Protein AF-A0A3L6S8Z7-F1 (afdb_monomer)

Structure (mmCIF, N/CA/C/O backbone):
data_AF-A0A3L6S8Z7-F1
#
_entry.id   AF-A0A3L6S8Z7-F1
#
loop_
_atom_site.group_PDB
_atom_site.id
_atom_site.type_symbol
_atom_site.label_atom_id
_atom_site.label_alt_id
_atom_site.label_comp_id
_atom_site.label_asym_id
_atom_site.label_entity_id
_atom_site.label_seq_id
_atom_site.pdbx_PDB_ins_code
_atom_site.Cartn_x
_atom_site.Cartn_y
_atom_site.Cartn_z
_atom_site.occupancy
_atom_site.B_iso_or_equiv
_atom_site.auth_seq_id
_atom_site.auth_comp_id
_atom_site.auth_asym_id
_atom_site.auth_atom_id
_atom_site.pdbx_PDB_model_num
ATOM 1 N N . MET A 1 1 ? -10.040 33.405 29.001 1.00 36.28 1 MET A N 1
ATOM 2 C CA . MET A 1 1 ? -10.034 33.879 27.600 1.00 36.28 1 MET A CA 1
ATOM 3 C C . MET A 1 1 ? -9.341 32.794 26.790 1.00 36.28 1 MET A C 1
ATOM 5 O O . MET A 1 1 ? -8.154 32.580 26.987 1.00 36.28 1 MET A O 1
ATOM 9 N N . GLY A 1 2 ? -10.116 31.968 26.085 1.00 34.75 2 GLY A N 1
ATOM 10 C CA . GLY A 1 2 ? -9.643 30.701 25.522 1.00 34.75 2 GLY A CA 1
ATOM 11 C C . GLY A 1 2 ? -8.721 30.908 24.325 1.00 34.75 2 GLY A C 1
ATOM 12 O O . GLY A 1 2 ? -9.063 31.643 23.403 1.00 34.75 2 GLY A O 1
ATOM 13 N N . MET A 1 3 ? -7.567 30.244 24.341 1.00 38.28 3 MET A N 1
ATOM 14 C CA . MET A 1 3 ? -6.749 30.065 23.148 1.00 38.28 3 MET A CA 1
ATOM 15 C C . MET A 1 3 ? -7.525 29.147 22.203 1.00 38.28 3 MET A C 1
ATOM 17 O O . MET A 1 3 ? -7.718 27.967 22.488 1.00 38.28 3 MET A O 1
ATOM 21 N N . GLY A 1 4 ? -8.038 29.717 21.114 1.00 31.94 4 GLY A N 1
ATOM 22 C CA . GLY A 1 4 ? -8.632 28.948 20.033 1.00 31.94 4 GLY A CA 1
ATOM 23 C C . GLY A 1 4 ? -7.571 28.027 19.447 1.00 31.94 4 GLY A C 1
ATOM 24 O O . GLY A 1 4 ? -6.581 28.492 18.886 1.00 31.94 4 GLY A O 1
ATOM 25 N N . ASN A 1 5 ? -7.772 26.720 19.593 1.00 34.44 5 ASN A N 1
ATOM 26 C CA . ASN A 1 5 ? -6.996 25.722 18.879 1.00 34.44 5 ASN A CA 1
ATOM 27 C C . ASN A 1 5 ? -7.340 25.860 17.397 1.00 34.44 5 ASN A C 1
ATOM 29 O O . ASN A 1 5 ? -8.355 25.340 16.935 1.00 34.44 5 ASN A O 1
ATOM 33 N N . ALA A 1 6 ? -6.512 26.587 16.652 1.00 36.00 6 ALA A N 1
ATOM 34 C CA . ALA A 1 6 ? -6.506 26.495 15.207 1.00 36.00 6 ALA A CA 1
ATOM 35 C C . ALA A 1 6 ? -6.072 25.065 14.857 1.00 36.00 6 ALA A C 1
ATOM 37 O O . ALA A 1 6 ? -4.882 24.769 14.755 1.00 36.00 6 ALA A O 1
ATOM 38 N N . GLN A 1 7 ? -7.037 24.153 14.715 1.00 41.84 7 GLN A N 1
ATOM 39 C CA . GLN A 1 7 ? -6.826 22.949 13.926 1.00 41.84 7 GLN A CA 1
ATOM 40 C C . GLN A 1 7 ? -6.532 23.450 12.517 1.00 41.84 7 GLN A C 1
ATOM 42 O O . GLN A 1 7 ? -7.440 23.816 11.773 1.00 41.84 7 GLN A O 1
ATOM 47 N N . ALA A 1 8 ? -5.247 23.572 12.188 1.00 41.59 8 ALA A N 1
ATOM 48 C CA . ALA A 1 8 ? -4.821 23.785 10.823 1.00 41.59 8 ALA A CA 1
ATOM 49 C C . ALA A 1 8 ? -5.501 22.696 9.991 1.00 41.59 8 ALA A C 1
ATOM 51 O O . ALA A 1 8 ? -5.230 21.509 10.181 1.00 41.59 8 ALA A O 1
ATOM 52 N N . LEU A 1 9 ? -6.435 23.096 9.129 1.00 43.75 9 LEU A N 1
ATOM 53 C CA . LEU A 1 9 ? -7.078 22.213 8.173 1.00 43.75 9 LEU A CA 1
ATOM 54 C C . LEU A 1 9 ? -5.988 21.776 7.187 1.00 43.75 9 LEU A C 1
ATOM 56 O O . LEU A 1 9 ? -5.791 22.397 6.146 1.00 43.75 9 LEU A O 1
ATOM 60 N N . MET A 1 10 ? -5.198 20.764 7.552 1.00 53.50 10 MET A N 1
ATOM 61 C CA . MET A 1 10 ? -4.254 20.142 6.635 1.00 53.50 10 MET A CA 1
ATOM 62 C C . MET A 1 10 ? -5.084 19.519 5.511 1.00 53.50 10 MET A C 1
ATOM 64 O O . MET A 1 10 ? -5.744 18.500 5.711 1.00 53.50 10 MET A O 1
ATOM 68 N N . LEU A 1 11 ? -5.098 20.168 4.344 1.00 62.41 11 LEU A N 1
ATOM 69 C CA . LEU A 1 11 ? -5.790 19.727 3.130 1.00 62.41 11 LEU A CA 1
ATOM 70 C C . LEU A 1 11 ? -5.138 18.450 2.585 1.00 62.41 11 LEU A C 1
ATOM 72 O O . LEU A 1 11 ? -4.343 18.497 1.648 1.00 62.41 11 LEU A O 1
ATOM 76 N N . SER A 1 12 ? -5.315 17.316 3.256 1.00 74.12 12 SER A N 1
ATOM 77 C CA . SER A 1 12 ? -4.766 16.040 2.795 1.00 74.12 12 SER A CA 1
ATOM 78 C C . SER A 1 12 ? -5.593 15.533 1.618 1.00 74.12 12 SER A C 1
ATOM 80 O O . SER A 1 12 ? -6.824 15.573 1.647 1.00 74.12 12 SER A O 1
ATOM 82 N N . THR A 1 13 ? -4.924 15.065 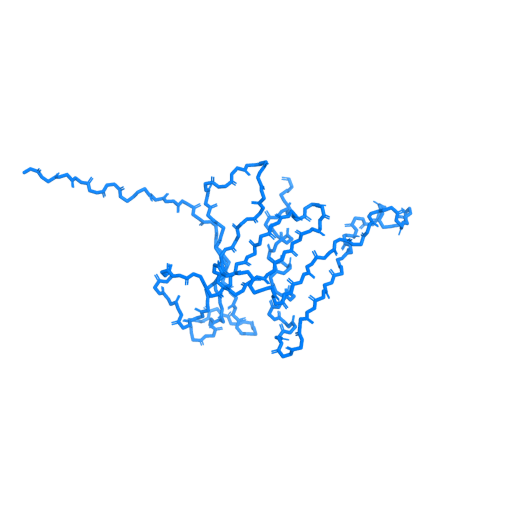0.565 1.00 85.88 13 THR A N 1
ATOM 83 C CA . THR A 1 13 ? -5.611 14.361 -0.523 1.00 85.88 13 THR A CA 1
ATOM 84 C C . THR A 1 13 ? -5.820 12.918 -0.093 1.00 85.88 13 THR A C 1
ATOM 86 O O . THR A 1 13 ? -4.922 12.307 0.497 1.00 85.88 13 THR A O 1
ATOM 89 N N . ARG A 1 14 ? -7.018 12.384 -0.338 1.00 90.12 14 ARG A N 1
ATOM 90 C CA . ARG A 1 14 ? -7.430 11.075 0.169 1.00 90.12 14 ARG A CA 1
ATOM 91 C C . ARG A 1 14 ? -8.081 10.255 -0.931 1.00 90.12 14 ARG A C 1
ATOM 93 O O . ARG A 1 14 ? -8.921 10.768 -1.664 1.00 90.12 14 ARG A O 1
ATOM 100 N N . TRP A 1 15 ? -7.747 8.973 -0.962 1.00 94.00 15 TRP A N 1
ATOM 101 C CA . TRP A 1 15 ? -8.373 7.970 -1.815 1.00 94.00 15 TRP A CA 1
ATOM 102 C C . TRP A 1 15 ? -8.989 6.905 -0.919 1.00 94.00 15 TRP A C 1
ATOM 104 O O . TRP A 1 15 ? -8.358 6.444 0.031 1.00 94.00 15 TRP A O 1
ATOM 114 N N . LYS A 1 16 ? -10.233 6.528 -1.199 1.00 95.19 16 LYS A N 1
ATOM 115 C CA . LYS A 1 16 ? -10.930 5.449 -0.495 1.00 95.19 16 LYS A CA 1
ATOM 116 C C . LYS A 1 16 ? -11.079 4.276 -1.444 1.00 95.19 16 LYS A C 1
ATOM 118 O O . LYS A 1 16 ? -11.543 4.466 -2.566 1.00 95.19 16 LYS A O 1
ATOM 123 N N . VAL A 1 17 ? -10.697 3.091 -0.988 1.00 96.44 17 VAL A N 1
ATOM 124 C CA . VAL A 1 17 ? -10.784 1.860 -1.774 1.00 96.44 17 VAL A CA 1
ATOM 125 C C . VAL A 1 17 ? -11.912 1.010 -1.225 1.00 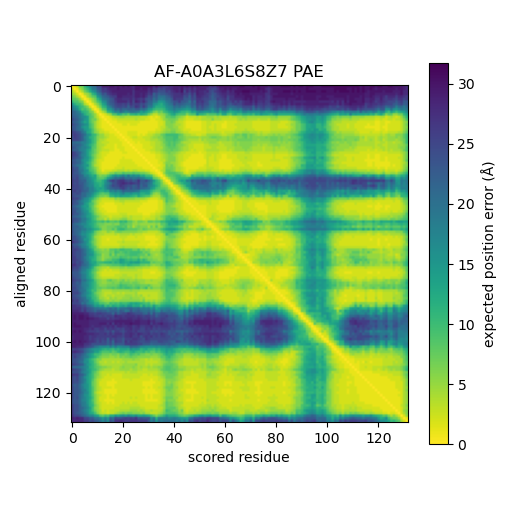96.44 17 VAL A C 1
ATOM 127 O O . VAL A 1 17 ? -11.940 0.701 -0.033 1.00 96.44 17 VAL A O 1
ATOM 130 N N . PHE A 1 18 ? -12.841 0.646 -2.100 1.00 96.94 18 PHE A N 1
ATOM 131 C CA . PHE A 1 18 ? -14.031 -0.121 -1.764 1.00 96.94 18 PHE A CA 1
ATOM 132 C C . PHE A 1 18 ? -14.010 -1.482 -2.458 1.00 96.94 18 PHE A C 1
ATOM 134 O O . PHE A 1 18 ? -13.319 -1.682 -3.457 1.00 96.94 18 PHE A O 1
ATOM 141 N N . ARG A 1 19 ? -14.763 -2.438 -1.916 1.00 95.88 19 ARG A N 1
ATOM 142 C CA . ARG A 1 19 ? -14.946 -3.756 -2.521 1.00 95.88 19 ARG A CA 1
ATOM 143 C C . ARG A 1 19 ? -15.855 -3.665 -3.750 1.00 95.88 19 ARG A C 1
ATOM 145 O O . ARG A 1 19 ? -16.984 -3.186 -3.648 1.00 95.88 19 ARG A O 1
ATOM 152 N N . GLY A 1 20 ? -15.391 -4.224 -4.869 1.00 93.44 20 GLY A N 1
ATOM 153 C CA . GLY A 1 20 ? -16.139 -4.245 -6.129 1.00 93.44 20 GLY A CA 1
ATOM 154 C C . GLY A 1 20 ? -16.496 -2.832 -6.593 1.00 93.44 20 GLY A C 1
ATOM 155 O O . GLY A 1 20 ? -15.728 -1.900 -6.380 1.00 93.44 20 GLY A O 1
ATOM 156 N N . ASP A 1 21 ? -17.693 -2.671 -7.151 1.00 93.12 21 ASP A N 1
ATOM 157 C CA . ASP A 1 21 ? -18.178 -1.385 -7.675 1.00 93.12 21 ASP A CA 1
ATOM 158 C C . ASP A 1 21 ? -18.935 -0.548 -6.620 1.00 93.12 21 ASP A C 1
ATOM 160 O O . ASP A 1 21 ? -19.751 0.316 -6.945 1.00 93.12 21 ASP A O 1
ATOM 164 N N . SER A 1 22 ? -18.711 -0.825 -5.332 1.00 95.81 22 SER A N 1
ATOM 165 C CA . SER A 1 22 ? -19.399 -0.144 -4.233 1.00 95.81 22 SER A CA 1
ATOM 166 C C . SER A 1 22 ? -18.726 1.175 -3.850 1.00 95.81 22 SER A C 1
ATOM 168 O O . SER A 1 22 ? -17.537 1.391 -4.049 1.00 95.81 22 SER A O 1
ATOM 170 N N . THR A 1 23 ? -19.497 2.056 -3.218 1.00 94.56 23 THR A N 1
ATOM 171 C CA . THR A 1 23 ? -19.006 3.243 -2.491 1.00 94.56 23 THR A CA 1
ATOM 172 C C . THR A 1 23 ? -19.568 3.309 -1.065 1.00 94.56 23 THR A C 1
ATOM 174 O O . THR A 1 23 ? -19.440 4.314 -0.361 1.00 94.56 23 THR A O 1
ATOM 177 N N . SER A 1 24 ? -20.209 2.225 -0.613 1.00 96.00 24 SER A N 1
ATOM 178 C CA . SER A 1 24 ? -20.793 2.115 0.722 1.00 96.00 24 SER A CA 1
ATOM 179 C C . SER A 1 24 ? -19.710 2.039 1.794 1.00 96.00 24 SER A C 1
ATOM 181 O O . SER A 1 24 ? -18.709 1.344 1.641 1.00 96.00 24 SER A O 1
ATOM 183 N N . ARG A 1 25 ? -19.950 2.666 2.954 1.00 92.25 25 ARG A N 1
ATOM 184 C CA . ARG A 1 25 ? -19.034 2.591 4.109 1.00 92.25 25 ARG A CA 1
ATOM 185 C C . ARG A 1 25 ? -18.742 1.148 4.538 1.00 92.25 25 ARG A C 1
ATOM 187 O O . ARG A 1 25 ? -17.647 0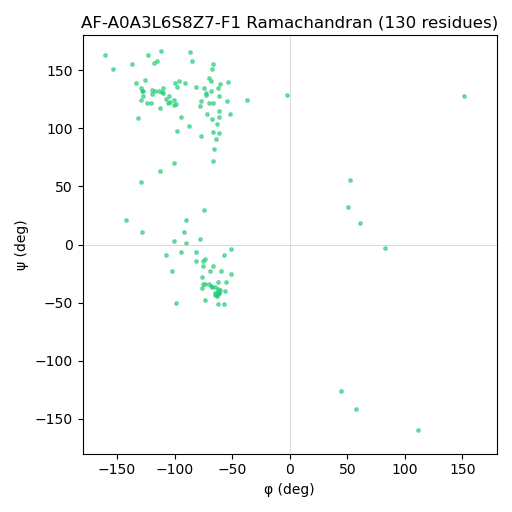.878 5.012 1.00 92.25 25 ARG A O 1
ATOM 194 N N . ARG A 1 26 ? -19.707 0.235 4.379 1.00 94.00 26 ARG A N 1
ATOM 195 C CA . ARG A 1 26 ? -19.560 -1.184 4.759 1.00 94.00 26 ARG A CA 1
ATOM 196 C C . ARG A 1 26 ? -18.582 -1.943 3.864 1.00 94.00 26 ARG A C 1
ATOM 198 O O . ARG A 1 26 ? -18.040 -2.953 4.291 1.00 94.00 26 ARG A O 1
ATOM 205 N N . ASP A 1 27 ? -18.369 -1.436 2.655 1.00 96.56 27 ASP A N 1
ATOM 206 C CA . ASP A 1 27 ? -17.488 -2.030 1.656 1.00 96.56 27 ASP A CA 1
ATOM 207 C C . ASP A 1 27 ? -16.127 -1.330 1.600 1.00 96.56 27 ASP A C 1
ATOM 209 O O . ASP A 1 27 ? -15.301 -1.684 0.763 1.00 96.56 27 ASP A O 1
ATOM 213 N N . LEU A 1 28 ? -15.878 -0.341 2.468 1.00 96.31 28 LEU A N 1
ATOM 214 C CA . LEU A 1 28 ? -14.571 0.296 2.588 1.00 96.31 28 LEU A CA 1
ATOM 215 C C . LEU A 1 28 ? -13.541 -0.755 3.016 1.00 96.31 28 LEU A C 1
ATOM 217 O O . LEU A 1 28 ? -13.738 -1.454 4.008 1.00 96.31 28 LEU A O 1
ATOM 221 N N . LEU A 1 29 ? -12.439 -0.844 2.278 1.00 96.62 29 LEU A N 1
ATOM 222 C CA . LEU A 1 29 ? -11.320 -1.735 2.580 1.00 96.62 29 LEU A CA 1
ATOM 223 C C . LEU A 1 29 ? -10.203 -0.968 3.286 1.00 96.62 29 LEU A C 1
ATOM 225 O O . LEU A 1 29 ? -9.735 -1.379 4.347 1.00 96.62 29 LEU A O 1
ATOM 229 N N . PHE A 1 30 ? -9.803 0.169 2.717 1.00 96.25 30 PHE A N 1
ATOM 230 C CA . PHE A 1 30 ? -8.787 1.045 3.288 1.00 96.25 30 PHE A CA 1
ATOM 231 C C . PHE A 1 30 ? -8.863 2.460 2.704 1.00 96.25 30 PHE A C 1
ATOM 233 O O . PHE A 1 30 ? -9.465 2.704 1.653 1.00 96.25 30 PHE A O 1
ATOM 240 N N . THR A 1 31 ? -8.232 3.398 3.402 1.00 95.50 31 THR A N 1
ATOM 241 C CA . THR A 1 31 ? -8.063 4.793 2.998 1.00 95.50 31 THR A CA 1
ATOM 242 C C . THR A 1 31 ? -6.581 5.092 2.824 1.00 95.50 31 THR A C 1
ATOM 244 O O . THR A 1 31 ? -5.768 4.778 3.690 1.00 95.50 31 THR A O 1
ATOM 247 N N . VAL A 1 32 ? -6.232 5.724 1.710 1.00 94.31 32 VAL A N 1
ATOM 248 C CA . VAL A 1 32 ? -4.887 6.211 1.407 1.00 94.31 32 VAL A CA 1
ATOM 249 C C . VAL A 1 32 ? -4.878 7.722 1.578 1.00 94.31 32 VAL A C 1
ATOM 251 O O . VAL A 1 32 ? -5.723 8.418 1.017 1.00 94.31 32 VAL A O 1
ATOM 254 N N . VAL A 1 33 ? -3.937 8.237 2.361 1.00 91.38 33 VAL A N 1
ATOM 255 C CA . VAL A 1 33 ? -3.845 9.653 2.722 1.00 91.38 33 VAL A CA 1
ATOM 256 C C . VAL A 1 33 ? -2.472 10.185 2.337 1.00 91.38 33 VAL A C 1
ATOM 258 O O . VAL A 1 33 ? -1.446 9.713 2.834 1.00 91.38 33 VAL A O 1
ATOM 261 N N . LYS A 1 34 ? -2.461 11.213 1.483 1.00 86.75 34 LYS A N 1
ATOM 262 C CA . LYS A 1 34 ? -1.287 12.039 1.183 1.00 86.75 34 LYS A CA 1
ATOM 263 C C . LYS A 1 34 ? -1.311 13.276 2.086 1.00 86.75 34 LYS A C 1
ATOM 265 O O . LYS A 1 34 ? -2.159 14.150 1.882 1.00 86.75 34 LYS A O 1
ATOM 270 N N . PRO A 1 35 ? -0.407 13.391 3.071 1.00 77.75 35 PRO A N 1
ATOM 271 C CA . PRO A 1 35 ? -0.291 14.603 3.871 1.00 77.75 35 PRO A CA 1
ATOM 272 C C . PRO A 1 35 ? 0.107 15.785 2.978 1.00 77.75 35 PRO A C 1
ATOM 274 O O . PRO A 1 35 ? 1.021 15.676 2.163 1.00 77.75 35 PRO A O 1
ATOM 277 N N . SER A 1 36 ? -0.551 16.932 3.143 1.00 66.44 36 SER A N 1
ATOM 278 C CA . SER A 1 36 ? -0.378 18.126 2.293 1.00 66.44 36 SER A CA 1
ATOM 279 C C . SER A 1 36 ? 0.996 18.782 2.408 1.00 66.44 36 SER A C 1
ATOM 281 O O . SER A 1 36 ? 1.371 19.585 1.563 1.00 66.44 36 SER A O 1
ATOM 283 N N . VAL A 1 37 ? 1.732 18.482 3.479 1.00 58.44 37 VAL A N 1
ATOM 284 C CA . VAL A 1 37 ? 2.929 19.233 3.891 1.00 58.44 37 VAL A CA 1
ATOM 285 C C . VAL A 1 37 ? 4.222 18.697 3.264 1.00 58.44 37 VAL A C 1
ATOM 287 O O . VAL A 1 37 ? 5.304 19.209 3.541 1.00 58.44 37 VAL A O 1
ATOM 290 N N . ILE A 1 38 ? 4.151 17.661 2.424 1.00 53.50 38 ILE A N 1
ATOM 291 C CA . ILE A 1 38 ? 5.353 17.004 1.902 1.00 53.50 38 ILE A CA 1
ATOM 292 C C . ILE A 1 38 ? 5.676 17.530 0.504 1.00 53.50 38 ILE A C 1
ATOM 294 O O . ILE A 1 38 ? 5.082 17.147 -0.500 1.00 53.50 38 ILE A O 1
ATOM 298 N N . GLN A 1 39 ? 6.611 18.483 0.545 1.00 48.03 39 GLN A N 1
ATOM 299 C CA . GLN A 1 39 ? 7.474 19.059 -0.486 1.00 48.03 39 GLN A CA 1
ATOM 300 C C . GLN A 1 39 ? 7.357 18.456 -1.892 1.00 48.03 39 GLN A C 1
ATOM 302 O O . GLN A 1 39 ? 7.642 17.280 -2.101 1.00 48.03 39 GLN A O 1
ATOM 307 N N . LEU A 1 40 ? 7.158 19.340 -2.880 1.00 50.34 40 LEU A N 1
ATOM 308 C CA . LEU A 1 40 ? 7.297 19.095 -4.327 1.00 50.34 40 LEU A CA 1
ATOM 309 C C . LEU A 1 40 ? 8.633 18.432 -4.759 1.00 50.34 40 LEU A C 1
ATOM 311 O O . LEU A 1 40 ? 8.826 18.174 -5.943 1.00 50.34 40 LEU A O 1
ATOM 315 N N . ARG A 1 41 ? 9.582 18.209 -3.838 1.00 50.94 41 ARG A N 1
ATOM 316 C CA . ARG A 1 41 ? 10.935 17.676 -4.081 1.00 50.94 41 ARG A CA 1
ATOM 317 C C . ARG A 1 41 ? 11.424 16.714 -2.980 1.00 50.94 41 ARG A C 1
ATOM 319 O O . ARG A 1 41 ? 12.628 16.571 -2.800 1.00 50.94 41 ARG A O 1
ATOM 326 N N . GLY A 1 42 ? 10.516 16.119 -2.201 1.00 56.38 42 GLY A N 1
ATOM 327 C CA . GLY A 1 42 ? 10.840 15.172 -1.123 1.00 56.38 42 GLY A CA 1
ATOM 328 C C . GLY A 1 42 ? 10.378 13.739 -1.422 1.00 56.38 42 GLY A C 1
ATOM 329 O O . GLY A 1 42 ? 9.587 13.534 -2.345 1.00 56.38 42 GLY A O 1
ATOM 330 N N . PRO A 1 43 ? 10.843 12.734 -0.655 1.00 63.72 43 PRO A N 1
ATOM 331 C CA . PRO A 1 43 ? 10.384 11.360 -0.814 1.00 63.72 43 PRO A CA 1
ATOM 332 C C . PRO A 1 43 ? 8.873 11.273 -0.575 1.00 63.72 43 PRO A C 1
ATOM 334 O O . PRO A 1 43 ? 8.325 11.873 0.352 1.00 63.72 43 PRO A O 1
ATOM 337 N N . THR A 1 44 ? 8.208 10.501 -1.428 1.00 71.19 44 THR A N 1
ATOM 338 C CA . THR A 1 44 ? 6.793 10.150 -1.318 1.00 71.19 44 THR A CA 1
ATOM 339 C C . THR A 1 44 ? 6.562 9.537 0.054 1.00 71.19 44 THR A C 1
ATOM 341 O O . THR A 1 44 ? 7.235 8.579 0.420 1.00 71.19 44 THR A O 1
ATOM 344 N N . LYS A 1 45 ? 5.638 10.109 0.826 1.00 86.12 45 LYS A N 1
ATOM 345 C CA . LYS A 1 45 ? 5.226 9.581 2.125 1.00 86.12 45 LYS A CA 1
ATOM 346 C C . LYS A 1 45 ? 3.710 9.555 2.169 1.00 86.12 45 LYS A C 1
ATOM 348 O O . LYS A 1 45 ? 3.063 10.601 2.211 1.00 86.12 45 LYS A O 1
ATOM 353 N N . VAL A 1 46 ? 3.164 8.351 2.121 1.00 90.56 46 VAL A N 1
ATOM 354 C CA . VAL A 1 46 ? 1.726 8.110 2.021 1.00 90.56 46 VAL A CA 1
ATOM 355 C C . VAL A 1 46 ? 1.325 7.150 3.122 1.00 90.56 46 VAL A C 1
ATOM 357 O O . VAL A 1 46 ? 1.985 6.135 3.341 1.00 90.56 46 VAL A O 1
ATOM 360 N N . ASN A 1 47 ? 0.256 7.491 3.829 1.00 93.31 47 ASN A N 1
ATOM 361 C CA . ASN A 1 47 ? -0.268 6.686 4.921 1.00 93.31 47 ASN A CA 1
ATOM 362 C C . ASN A 1 47 ? -1.461 5.872 4.426 1.00 93.31 47 ASN A C 1
ATOM 364 O O . ASN A 1 47 ? -2.297 6.392 3.687 1.00 93.31 47 ASN A O 1
ATOM 368 N N . VAL A 1 48 ? -1.550 4.618 4.852 1.00 95.06 48 VAL A N 1
ATOM 369 C CA . VAL A 1 48 ? -2.667 3.723 4.550 1.00 95.06 48 VAL A CA 1
ATOM 370 C C . VAL A 1 48 ? -3.312 3.294 5.860 1.00 95.06 48 VAL A C 1
ATOM 372 O O . VAL A 1 48 ? -2.624 2.841 6.776 1.00 95.06 48 VAL A O 1
ATOM 375 N N . PHE A 1 49 ? -4.630 3.436 5.930 1.00 95.62 49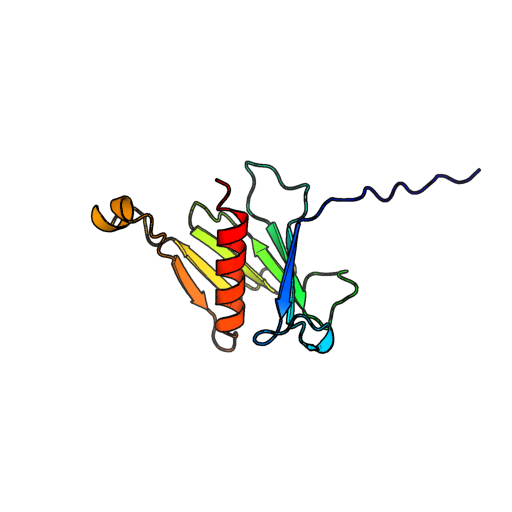 PHE A N 1
ATOM 376 C CA . PHE A 1 49 ? -5.450 3.087 7.084 1.00 95.62 49 PHE A CA 1
ATOM 377 C C . PHE A 1 49 ? -6.472 2.038 6.665 1.00 95.62 49 PHE A C 1
ATOM 379 O O . PHE A 1 49 ? -7.250 2.271 5.739 1.00 95.62 49 PHE A O 1
ATOM 386 N N . LEU A 1 50 ? -6.471 0.880 7.314 1.00 95.44 50 LEU A N 1
ATOM 387 C CA . LEU A 1 50 ? -7.484 -0.149 7.102 1.00 95.44 50 LEU A CA 1
ATOM 388 C C . LEU A 1 50 ? -8.847 0.352 7.586 1.00 95.44 50 LEU A C 1
ATOM 390 O O . LEU A 1 50 ? -8.937 1.205 8.465 1.00 95.44 50 LEU A O 1
ATOM 394 N N . ALA A 1 51 ? -9.935 -0.194 7.045 1.00 93.56 51 ALA A N 1
ATOM 395 C CA . ALA A 1 51 ? -11.287 0.231 7.416 1.00 93.56 51 ALA A CA 1
ATOM 396 C C . ALA A 1 51 ? -11.618 0.059 8.912 1.00 93.56 51 ALA A C 1
ATOM 398 O O . ALA A 1 51 ? -12.493 0.754 9.424 1.00 93.56 51 ALA A O 1
ATOM 399 N N . SER A 1 52 ? -10.916 -0.838 9.613 1.00 91.50 52 SER A N 1
ATOM 400 C CA . SER A 1 52 ? -11.009 -1.019 11.068 1.00 91.50 52 SER A CA 1
ATOM 401 C C . SER A 1 52 ? -10.340 0.095 11.881 1.00 91.50 52 SER A C 1
ATOM 403 O O . SER A 1 52 ? -10.534 0.156 13.090 1.00 91.50 52 SER A O 1
ATOM 405 N N . ASN A 1 53 ? -9.543 0.950 11.240 1.00 88.56 53 ASN A N 1
ATOM 406 C CA . ASN A 1 53 ? -8.791 2.046 11.842 1.00 88.56 53 ASN A CA 1
ATOM 407 C C . ASN A 1 53 ? -9.354 3.394 11.367 1.00 88.56 53 ASN A C 1
ATOM 409 O O . ASN A 1 53 ? -8.703 4.171 10.668 1.00 88.56 53 ASN A O 1
ATOM 413 N N . ASP A 1 54 ? -10.609 3.664 11.718 1.00 75.31 54 ASP A N 1
ATOM 414 C CA . ASP A 1 54 ? -11.320 4.877 11.304 1.00 75.31 54 ASP A CA 1
ATOM 415 C C . ASP A 1 54 ? -10.885 6.136 12.067 1.00 75.31 54 ASP A C 1
ATOM 417 O O . ASP A 1 54 ? -11.102 7.251 11.592 1.00 75.31 54 ASP A O 1
ATOM 421 N N . ALA A 1 55 ? -10.237 5.964 13.221 1.00 81.25 55 ALA A N 1
ATOM 422 C CA . ALA A 1 55 ? -9.668 7.055 14.004 1.00 81.25 55 ALA A CA 1
ATOM 423 C C . ALA A 1 55 ? -8.365 7.626 13.410 1.00 81.25 55 ALA A C 1
ATOM 425 O O . ALA A 1 55 ? -7.932 8.691 13.846 1.00 81.25 55 ALA A O 1
ATOM 426 N N . GLU A 1 56 ? -7.735 6.925 12.456 1.00 82.44 56 GLU A N 1
ATOM 427 C CA . GLU A 1 56 ? -6.520 7.344 11.732 1.00 82.44 56 GLU A CA 1
ATOM 428 C C . GLU A 1 56 ? -5.358 7.811 12.634 1.00 82.44 56 GLU A C 1
ATOM 430 O O . GLU A 1 56 ? -4.566 8.676 12.257 1.00 82.44 56 GLU A O 1
ATOM 435 N N . GLN A 1 57 ? -5.234 7.238 13.837 1.00 77.62 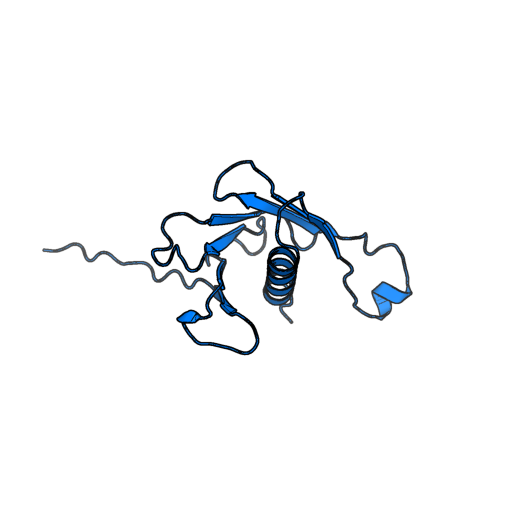57 GLN A N 1
ATOM 436 C CA . GLN A 1 57 ? -4.234 7.668 14.826 1.00 77.62 57 GLN A CA 1
ATOM 437 C C . GLN A 1 57 ? -2.817 7.228 14.435 1.00 77.62 57 GLN A C 1
ATOM 439 O O . GLN A 1 57 ? -1.882 8.026 14.440 1.00 77.62 57 GLN A O 1
ATOM 444 N N . THR A 1 58 ? -2.666 5.958 14.059 1.00 88.00 58 THR A N 1
ATOM 445 C CA . THR A 1 58 ? -1.424 5.367 13.545 1.00 88.00 58 THR A CA 1
ATOM 446 C C . THR A 1 58 ? -1.729 4.661 12.240 1.00 88.00 58 THR A C 1
ATOM 448 O O . THR A 1 58 ? -2.704 3.920 12.175 1.00 88.00 58 THR A O 1
ATOM 451 N N . CYS A 1 59 ? -0.930 4.880 11.196 1.00 92.38 59 CYS A N 1
ATOM 452 C CA . CYS A 1 59 ? -1.161 4.204 9.921 1.00 92.38 59 CYS A CA 1
ATOM 453 C C . CYS A 1 59 ? -0.882 2.702 10.036 1.00 92.38 59 CYS A C 1
ATOM 455 O O . CYS A 1 59 ? 0.095 2.306 10.670 1.00 92.38 59 CYS A O 1
ATOM 457 N N . ASP A 1 60 ? -1.706 1.885 9.384 1.00 94.94 60 ASP A N 1
ATOM 458 C CA . ASP A 1 60 ? -1.516 0.433 9.314 1.00 94.94 60 ASP A CA 1
ATOM 459 C C . ASP A 1 60 ? -0.397 0.074 8.337 1.00 94.94 60 ASP A C 1
ATOM 461 O O . ASP A 1 60 ? 0.378 -0.849 8.578 1.00 94.94 60 ASP A O 1
ATOM 465 N N . PHE A 1 61 ? -0.260 0.853 7.259 1.00 95.19 61 PHE A N 1
ATOM 466 C CA . PHE A 1 61 ? 0.872 0.763 6.343 1.00 95.19 61 PHE A CA 1
ATOM 467 C C . PHE A 1 61 ? 1.372 2.141 5.946 1.00 95.19 61 PHE A C 1
ATOM 469 O O . PHE A 1 61 ? 0.628 3.128 5.925 1.00 95.19 61 PHE A O 1
ATOM 476 N N . ARG A 1 62 ? 2.644 2.191 5.570 1.00 93.94 62 ARG A N 1
ATOM 477 C CA . ARG A 1 62 ? 3.269 3.391 5.037 1.00 93.94 62 ARG A CA 1
ATOM 478 C C . ARG A 1 62 ? 3.984 3.095 3.740 1.00 93.94 62 ARG A C 1
ATOM 480 O O . ARG A 1 62 ? 4.744 2.138 3.643 1.00 93.94 62 ARG A O 1
ATOM 487 N N . ILE A 1 63 ? 3.774 3.976 2.771 1.00 91.81 63 ILE A N 1
ATOM 488 C CA . ILE A 1 63 ? 4.536 3.996 1.532 1.00 91.81 63 ILE A CA 1
ATOM 489 C C . ILE A 1 63 ? 5.592 5.086 1.643 1.00 91.81 63 ILE A C 1
ATOM 491 O O . ILE A 1 63 ? 5.260 6.245 1.911 1.00 91.81 63 ILE A O 1
ATOM 495 N N . THR A 1 64 ? 6.849 4.713 1.439 1.00 89.38 64 THR A N 1
ATOM 496 C CA . THR A 1 64 ? 8.000 5.622 1.390 1.00 89.38 64 THR A CA 1
ATOM 497 C C . THR A 1 64 ? 8.750 5.485 0.071 1.00 89.38 64 THR A C 1
ATOM 499 O O . THR A 1 64 ? 8.597 4.494 -0.645 1.00 89.38 64 THR A O 1
ATOM 502 N N . GLY A 1 65 ? 9.591 6.472 -0.244 1.00 84.25 65 GLY A N 1
ATOM 503 C CA . GLY A 1 65 ? 10.558 6.397 -1.340 1.00 84.25 65 GLY A CA 1
ATOM 504 C C . GLY A 1 65 ? 10.237 7.323 -2.507 1.00 84.25 65 GLY A C 1
ATOM 505 O O . GLY A 1 65 ? 9.537 8.317 -2.341 1.00 84.25 65 GLY A O 1
ATOM 506 N N . SER A 1 66 ? 10.785 7.042 -3.686 1.00 77.25 66 SER A N 1
ATOM 507 C CA . SER A 1 66 ? 10.605 7.887 -4.873 1.00 77.25 66 SER A CA 1
ATOM 508 C C . SER A 1 66 ? 9.793 7.154 -5.929 1.00 77.25 66 SER A C 1
ATOM 510 O O . SER A 1 66 ? 10.228 6.123 -6.442 1.00 77.25 66 SER A O 1
ATOM 512 N N . TYR A 1 67 ? 8.622 7.698 -6.269 1.00 74.00 67 TYR A N 1
ATOM 513 C CA . TYR A 1 67 ? 7.791 7.154 -7.342 1.00 74.00 67 TYR A CA 1
ATOM 514 C C . TYR A 1 67 ? 8.495 7.237 -8.703 1.00 74.00 67 TYR A C 1
ATOM 516 O O . TYR A 1 67 ? 8.502 6.274 -9.466 1.00 74.00 67 TYR A O 1
ATOM 524 N N . HIS A 1 68 ? 9.135 8.375 -8.991 1.00 70.62 68 HIS A N 1
ATOM 525 C CA . HIS A 1 68 ? 9.773 8.632 -10.285 1.00 70.62 68 HIS A CA 1
ATOM 526 C C . HIS A 1 68 ? 11.029 7.792 -10.514 1.00 70.62 68 HIS A C 1
ATOM 528 O O . HIS A 1 68 ? 11.259 7.361 -11.642 1.00 70.62 68 HIS A O 1
ATOM 534 N N . ASP A 1 69 ? 11.787 7.511 -9.453 1.00 71.81 69 ASP A N 1
ATOM 535 C CA . ASP A 1 69 ? 12.938 6.602 -9.521 1.00 71.81 69 ASP A CA 1
ATOM 536 C C . ASP A 1 69 ? 12.498 5.131 -9.434 1.00 71.81 69 ASP A C 1
ATOM 538 O O . ASP A 1 69 ? 13.306 4.217 -9.580 1.00 71.81 69 ASP A O 1
ATOM 542 N N . GLY A 1 70 ? 11.204 4.887 -9.184 1.00 73.81 70 GLY A N 1
ATOM 543 C CA . GLY A 1 70 ? 10.655 3.570 -8.902 1.00 73.81 70 GLY A CA 1
ATOM 544 C C . GLY A 1 70 ? 11.420 2.891 -7.783 1.00 73.81 70 GLY A C 1
ATOM 545 O O . GLY A 1 70 ? 11.974 1.818 -7.971 1.00 73.81 70 GLY A O 1
ATOM 546 N N . ALA A 1 71 ? 11.510 3.557 -6.643 1.00 81.62 71 ALA A N 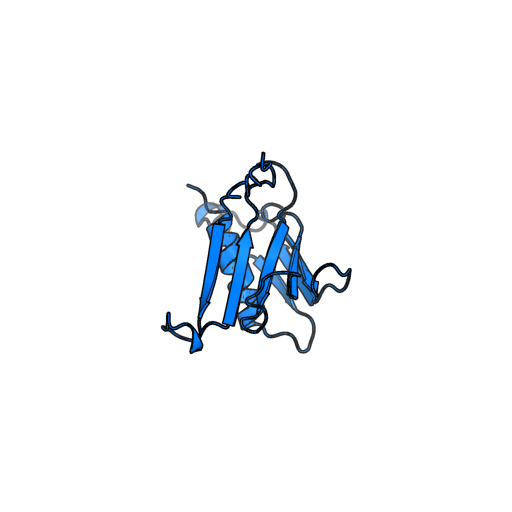1
ATOM 547 C CA . ALA A 1 71 ? 12.149 3.052 -5.441 1.00 81.62 71 ALA A CA 1
ATOM 548 C C . ALA A 1 71 ? 11.174 3.222 -4.274 1.00 81.62 71 ALA A C 1
ATOM 550 O O . ALA A 1 71 ? 11.491 3.879 -3.283 1.00 81.62 71 ALA A O 1
ATOM 551 N N . CYS A 1 72 ? 9.957 2.694 -4.429 1.00 87.50 72 CYS A N 1
ATOM 552 C CA . CYS A 1 72 ? 8.922 2.759 -3.403 1.00 87.50 72 CYS A CA 1
ATOM 553 C C . CYS A 1 72 ? 8.912 1.481 -2.563 1.00 87.50 72 CYS A C 1
ATOM 555 O O . CYS A 1 72 ? 9.049 0.371 -3.080 1.00 87.50 72 CYS A O 1
ATOM 557 N N . ALA A 1 73 ? 8.698 1.632 -1.261 1.00 91.69 73 ALA A N 1
ATOM 558 C CA . ALA A 1 73 ? 8.528 0.527 -0.329 1.00 91.69 73 ALA A CA 1
ATOM 559 C C . ALA A 1 73 ? 7.219 0.692 0.439 1.00 91.69 73 ALA A C 1
ATOM 561 O O . ALA A 1 73 ? 6.855 1.808 0.806 1.00 91.69 73 ALA A O 1
ATOM 562 N N . VAL A 1 74 ? 6.531 -0.422 0.678 1.00 94.00 74 VAL A N 1
ATOM 563 C CA . VAL A 1 74 ? 5.366 -0.501 1.561 1.00 94.00 74 VAL A CA 1
ATOM 564 C C . VAL A 1 74 ? 5.803 -1.205 2.837 1.00 94.00 74 VAL A C 1
ATOM 566 O O . VAL A 1 74 ? 6.263 -2.347 2.781 1.00 94.00 74 VAL A O 1
ATOM 569 N N . SER A 1 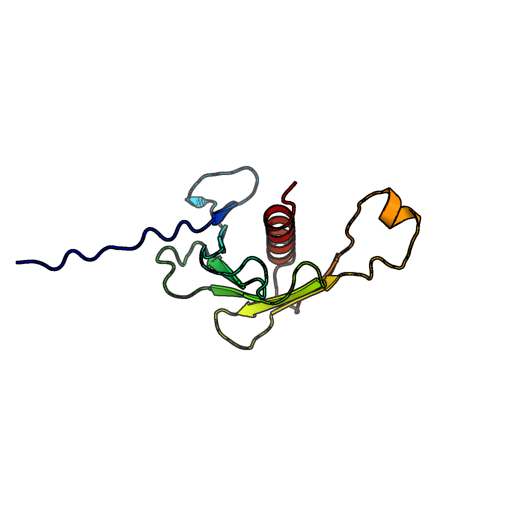75 ? 5.649 -0.535 3.973 1.00 95.25 75 SER A N 1
ATOM 570 C CA . SER A 1 75 ? 6.013 -1.042 5.296 1.00 95.25 75 SER A CA 1
ATOM 571 C C . SER A 1 75 ? 4.804 -1.149 6.217 1.00 95.25 75 SER A C 1
ATOM 573 O O . SER A 1 75 ? 3.815 -0.438 6.032 1.00 95.25 75 SER A O 1
ATOM 575 N N . LEU A 1 76 ? 4.895 -2.018 7.226 1.00 93.69 76 LEU A N 1
ATOM 576 C CA . LEU A 1 76 ? 3.905 -2.117 8.297 1.00 93.69 76 LEU A CA 1
ATOM 577 C C . LEU A 1 76 ? 4.010 -0.892 9.216 1.00 93.69 76 LEU A C 1
ATOM 579 O O . LEU A 1 76 ? 5.007 -0.720 9.922 1.00 93.69 76 LEU A O 1
ATOM 583 N N . GLY A 1 77 ? 2.983 -0.048 9.193 1.00 90.50 77 GLY A N 1
ATOM 584 C CA . GLY A 1 77 ? 2.908 1.226 9.898 1.00 90.50 77 GLY A CA 1
ATOM 585 C C . GLY A 1 77 ? 4.180 2.067 9.797 1.00 90.50 77 GLY A C 1
ATOM 586 O O . GLY A 1 77 ? 4.671 2.354 8.709 1.00 90.50 77 GLY A O 1
ATOM 587 N N . ASP A 1 78 ? 4.700 2.466 10.954 1.00 86.44 78 ASP A N 1
ATOM 588 C CA . ASP A 1 78 ? 5.941 3.233 11.112 1.00 86.44 78 ASP A CA 1
ATOM 589 C C . ASP A 1 78 ? 7.192 2.353 11.318 1.00 86.44 78 ASP A C 1
ATOM 591 O O . ASP A 1 78 ? 8.255 2.860 11.666 1.00 86.44 78 ASP A O 1
ATOM 595 N N . SER A 1 79 ? 7.078 1.035 11.124 1.00 88.75 79 SER A N 1
ATOM 596 C CA . SER A 1 79 ? 8.191 0.101 11.325 1.00 88.75 79 SER A CA 1
ATOM 597 C C . SER A 1 79 ? 9.078 -0.055 10.086 1.00 88.75 79 SER A C 1
ATOM 599 O O . SER A 1 79 ? 8.678 0.242 8.959 1.00 88.75 79 SER A O 1
ATOM 601 N N . ASP A 1 80 ? 10.255 -0.648 10.288 1.00 86.62 80 ASP A N 1
ATOM 602 C CA . ASP A 1 80 ? 11.170 -1.044 9.210 1.00 86.62 80 ASP A CA 1
ATOM 603 C C . ASP A 1 80 ? 10.750 -2.351 8.502 1.00 86.62 80 ASP A C 1
ATOM 605 O O . ASP A 1 80 ? 11.454 -2.854 7.622 1.00 86.62 80 ASP A O 1
ATOM 609 N N . THR A 1 81 ? 9.593 -2.923 8.858 1.00 92.31 81 THR A N 1
ATOM 610 C CA . THR A 1 81 ? 9.099 -4.173 8.266 1.00 92.31 81 THR A CA 1
ATOM 611 C C . THR A 1 81 ? 8.509 -3.907 6.885 1.00 92.31 81 THR A C 1
ATOM 613 O O . THR A 1 81 ? 7.328 -3.585 6.753 1.00 92.31 81 THR A O 1
ATOM 616 N N . VAL A 1 82 ? 9.329 -4.059 5.843 1.00 92.75 82 VAL A N 1
ATOM 617 C CA . VAL A 1 82 ? 8.908 -3.917 4.441 1.00 92.75 82 VAL A CA 1
ATOM 618 C C . VAL A 1 82 ? 8.151 -5.163 3.976 1.00 92.75 82 VAL A C 1
ATOM 620 O O . VAL A 1 82 ? 8.693 -6.268 4.000 1.00 92.75 82 VAL A O 1
ATOM 623 N N . ILE A 1 83 ? 6.919 -4.974 3.500 1.00 92.75 83 ILE A N 1
ATOM 624 C CA . ILE A 1 83 ? 6.031 -6.040 3.004 1.00 92.75 83 ILE A CA 1
ATOM 625 C C . ILE A 1 83 ? 5.970 -6.121 1.476 1.00 92.75 83 ILE A C 1
ATOM 627 O O . ILE A 1 83 ? 5.638 -7.167 0.919 1.00 92.75 83 ILE A O 1
ATOM 631 N N . ALA A 1 84 ? 6.294 -5.024 0.793 1.00 91.12 84 ALA A N 1
ATOM 632 C CA . ALA A 1 84 ? 6.387 -4.979 -0.657 1.00 91.12 84 ALA A CA 1
ATOM 633 C C . ALA A 1 84 ? 7.362 -3.889 -1.105 1.00 91.12 84 ALA A C 1
ATOM 635 O O . ALA A 1 84 ? 7.521 -2.860 -0.443 1.00 91.12 84 ALA A O 1
ATOM 636 N N . LYS A 1 85 ? 7.997 -4.102 -2.257 1.00 88.94 85 LYS A N 1
ATOM 637 C CA . LYS A 1 85 ? 8.848 -3.114 -2.928 1.00 88.94 85 LYS A CA 1
ATOM 638 C C . LYS A 1 85 ? 8.386 -2.956 -4.366 1.00 88.94 85 LYS A C 1
ATOM 640 O O . LYS A 1 85 ? 8.280 -3.943 -5.089 1.00 88.94 85 LYS A O 1
ATOM 645 N N . ALA A 1 86 ? 8.138 -1.721 -4.776 1.00 79.88 86 ALA A N 1
ATOM 646 C CA . ALA A 1 86 ? 7.874 -1.375 -6.162 1.00 79.88 86 ALA A CA 1
ATOM 647 C C . ALA A 1 86 ? 9.152 -0.792 -6.768 1.00 79.88 86 ALA A C 1
ATOM 649 O O . ALA A 1 86 ? 9.674 0.218 -6.287 1.00 79.88 86 ALA A O 1
ATOM 650 N N . SER A 1 87 ? 9.647 -1.455 -7.812 1.00 69.00 87 SER A N 1
ATOM 651 C CA . SER A 1 87 ? 10.796 -1.033 -8.598 1.00 69.00 87 SER A CA 1
ATOM 652 C C . SER A 1 87 ? 10.359 -0.610 -10.001 1.00 69.00 87 SER A C 1
ATOM 654 O O . SER A 1 87 ? 9.610 -1.335 -10.658 1.00 69.00 87 SER A O 1
ATOM 656 N N . SER A 1 88 ? 10.803 0.552 -10.487 1.00 63.31 88 SER A N 1
ATOM 657 C CA . SER A 1 88 ? 10.609 0.869 -11.909 1.00 63.31 88 SER A CA 1
ATOM 658 C C . SER A 1 88 ? 11.484 -0.066 -12.739 1.00 63.31 88 SER A C 1
ATOM 660 O O . SER A 1 88 ? 12.662 -0.259 -12.437 1.00 63.31 88 SER A O 1
ATOM 662 N N . ILE A 1 89 ? 10.912 -0.670 -13.781 1.00 53.94 89 ILE A N 1
ATOM 663 C CA . ILE A 1 89 ? 11.737 -1.311 -14.802 1.00 53.94 89 ILE A CA 1
ATOM 664 C C . ILE A 1 89 ? 12.255 -0.168 -15.669 1.00 53.94 89 ILE A C 1
ATOM 666 O O . ILE A 1 89 ? 11.467 0.607 -16.211 1.00 53.94 89 ILE A O 1
ATOM 670 N N . ASP A 1 90 ? 13.579 -0.035 -15.712 1.00 49.28 90 ASP A N 1
ATOM 671 C CA . ASP A 1 90 ? 14.319 1.036 -16.374 1.00 49.28 90 ASP A CA 1
ATOM 672 C C . ASP A 1 90 ? 13.652 1.479 -17.694 1.00 49.28 90 ASP A C 1
ATOM 674 O O . ASP A 1 90 ? 13.441 0.679 -18.612 1.00 49.28 90 ASP A O 1
ATOM 678 N N . ARG A 1 91 ? 13.356 2.784 -17.808 1.00 48.81 91 ARG A N 1
ATOM 679 C CA . ARG A 1 91 ? 12.803 3.432 -19.017 1.00 48.81 91 ARG A CA 1
ATOM 680 C C . ARG A 1 91 ? 13.693 3.238 -20.254 1.00 48.81 91 ARG A C 1
ATOM 682 O O . ARG A 1 91 ? 13.302 3.614 -21.356 1.00 48.81 91 ARG A O 1
ATOM 689 N N . ARG A 1 92 ? 14.905 2.700 -20.082 1.00 43.66 92 ARG A N 1
ATOM 690 C CA . ARG A 1 92 ? 15.922 2.542 -21.126 1.00 43.66 92 ARG A CA 1
ATOM 691 C C . ARG A 1 92 ? 15.744 1.332 -22.038 1.00 43.66 92 ARG A C 1
ATOM 693 O O . ARG A 1 92 ? 16.351 1.322 -23.104 1.00 43.66 92 ARG A O 1
ATOM 700 N N . PHE A 1 93 ? 14.905 0.353 -21.702 1.00 43.59 93 PHE A N 1
ATOM 701 C CA . PHE A 1 93 ? 14.687 -0.813 -22.567 1.00 43.59 93 PHE A CA 1
ATOM 702 C C . PHE A 1 93 ? 13.392 -0.704 -23.374 1.00 43.59 93 PHE A C 1
ATOM 704 O O . PHE A 1 93 ? 12.423 -1.416 -23.130 1.00 43.59 93 PHE A O 1
ATOM 711 N N . SER A 1 94 ? 13.391 0.216 -24.343 1.00 42.88 94 SER A N 1
ATOM 712 C CA . SER A 1 94 ? 12.788 0.077 -25.680 1.00 42.88 94 SER A CA 1
ATOM 713 C C . SER A 1 94 ? 12.352 1.442 -26.217 1.00 42.88 94 SER A C 1
ATOM 715 O O . SER A 1 94 ? 11.557 2.150 -25.608 1.00 42.88 94 SER A O 1
ATOM 717 N N . VAL A 1 95 ? 12.791 1.780 -27.429 1.00 48.50 95 VAL A N 1
ATOM 718 C CA . VAL A 1 95 ? 12.262 2.913 -28.215 1.00 48.50 95 VAL A CA 1
ATOM 719 C C . VAL A 1 95 ? 10.727 2.869 -28.314 1.00 48.50 95 VAL A C 1
ATOM 721 O O . VAL A 1 95 ? 10.080 3.903 -28.435 1.00 48.50 95 VAL A O 1
ATOM 724 N N . VAL A 1 96 ? 10.134 1.678 -28.188 1.00 47.28 96 VAL A N 1
ATOM 725 C CA . VAL A 1 96 ? 8.689 1.434 -28.245 1.00 47.28 96 VAL A CA 1
ATOM 726 C C . VAL A 1 96 ? 7.966 1.847 -26.953 1.00 47.28 96 VAL A C 1
ATOM 728 O O . VAL A 1 96 ? 6.870 2.393 -27.036 1.00 47.28 96 VAL A O 1
ATOM 731 N N . SER A 1 97 ? 8.551 1.659 -25.762 1.00 50.50 97 SER A N 1
ATOM 732 C CA . SER A 1 97 ? 7.918 2.070 -24.491 1.00 50.50 97 SER A CA 1
ATOM 733 C C . SER A 1 97 ? 7.959 3.589 -24.294 1.00 50.50 97 SER A C 1
ATOM 735 O O . SER A 1 97 ? 6.983 4.166 -23.813 1.00 50.50 97 SER A O 1
ATOM 737 N N . ALA A 1 98 ? 9.027 4.242 -24.766 1.00 48.09 98 ALA A N 1
ATOM 738 C CA . ALA A 1 98 ? 9.135 5.700 -24.825 1.00 48.09 98 ALA A CA 1
ATOM 739 C C . ALA A 1 98 ? 8.116 6.336 -25.793 1.00 48.09 98 ALA A C 1
ATOM 741 O O . ALA A 1 98 ? 7.570 7.394 -25.491 1.00 48.09 98 ALA A O 1
ATOM 742 N N . LEU A 1 99 ? 7.815 5.678 -26.922 1.00 47.12 99 LEU A N 1
ATOM 743 C CA . LEU A 1 99 ? 6.802 6.125 -27.892 1.00 47.12 99 LEU A CA 1
ATOM 744 C C . LEU A 1 99 ? 5.355 5.864 -27.432 1.00 47.12 99 LEU A C 1
ATOM 746 O O . LEU A 1 99 ? 4.450 6.589 -27.832 1.00 47.12 99 L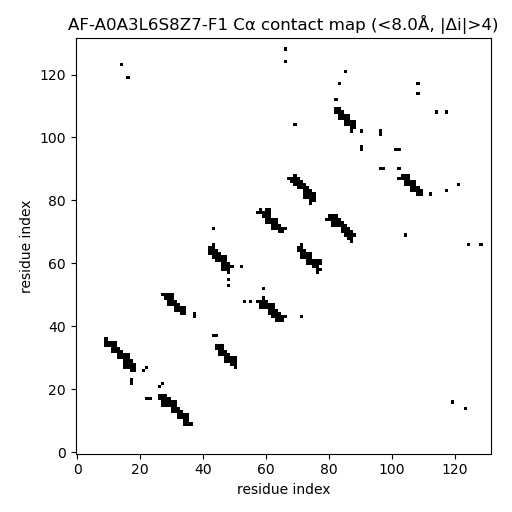EU A O 1
ATOM 750 N N . LEU A 1 100 ? 5.126 4.843 -26.597 1.00 50.88 100 LEU A N 1
ATOM 751 C CA . LEU A 1 100 ? 3.792 4.446 -26.117 1.00 50.88 100 LEU A CA 1
ATOM 752 C C . LEU A 1 100 ? 3.399 5.058 -24.763 1.00 50.88 100 LEU A C 1
ATOM 754 O O . LEU A 1 100 ? 2.276 4.838 -24.315 1.00 50.88 100 LEU A O 1
ATOM 758 N N . GLY A 1 101 ? 4.306 5.766 -24.081 1.00 51.06 101 GLY A N 1
ATOM 759 C CA . GLY A 1 101 ? 4.038 6.366 -22.767 1.00 51.06 101 GLY A CA 1
ATOM 760 C C . GLY A 1 101 ? 3.688 5.356 -21.663 1.00 51.06 101 GLY A C 1
ATOM 761 O O . GLY A 1 101 ? 3.105 5.734 -20.650 1.00 51.06 101 GLY A O 1
ATOM 762 N N . LYS A 1 102 ? 4.003 4.065 -21.846 1.00 54.44 102 LYS A N 1
ATOM 763 C CA . LYS A 1 102 ? 3.669 3.005 -20.883 1.00 54.44 102 LYS A CA 1
ATOM 764 C C . LYS A 1 102 ? 4.771 2.866 -19.837 1.00 54.44 102 LYS A C 1
ATOM 766 O O . LYS A 1 102 ? 5.798 2.236 -20.089 1.00 54.44 102 LYS A O 1
ATOM 771 N N . ASN A 1 103 ? 4.532 3.409 -18.646 1.00 61.16 103 ASN A N 1
ATOM 772 C CA . ASN A 1 103 ? 5.353 3.111 -17.476 1.00 61.16 103 ASN A CA 1
ATOM 773 C C . ASN A 1 103 ? 5.160 1.632 -17.097 1.00 61.16 103 ASN A C 1
ATOM 775 O O . ASN A 1 103 ? 4.037 1.191 -16.859 1.00 61.16 103 ASN A O 1
ATOM 779 N N . THR A 1 104 ? 6.245 0.853 -17.071 1.00 66.56 104 THR A N 1
ATOM 780 C CA . THR A 1 104 ? 6.218 -0.547 -16.621 1.00 66.56 104 THR A CA 1
ATOM 781 C C . THR A 1 104 ? 6.822 -0.625 -15.223 1.00 66.56 104 THR A C 1
ATOM 783 O O . THR A 1 104 ? 7.969 -0.227 -15.013 1.00 66.56 104 THR A O 1
ATOM 786 N N . TYR A 1 105 ? 6.055 -1.141 -14.265 1.00 69.19 105 TYR A N 1
ATOM 787 C CA . TYR A 1 105 ? 6.481 -1.305 -12.876 1.00 69.19 105 TYR A CA 1
ATOM 788 C C . TYR A 1 105 ? 6.665 -2.788 -12.560 1.00 69.19 105 TYR A C 1
ATOM 790 O O . TYR A 1 105 ? 5.812 -3.607 -12.898 1.00 69.19 105 TYR A O 1
ATOM 798 N N . SER A 1 106 ? 7.769 -3.127 -11.896 1.00 77.88 106 SER A N 1
ATOM 799 C CA . SER A 1 106 ? 7.952 -4.423 -11.247 1.00 77.88 106 SER A CA 1
ATOM 800 C C . SER A 1 106 ? 7.626 -4.279 -9.770 1.00 77.88 106 SER A C 1
ATOM 802 O O . SER A 1 106 ? 8.052 -3.322 -9.125 1.00 77.88 106 SER A O 1
ATOM 804 N N . VAL A 1 107 ? 6.880 -5.224 -9.212 1.00 82.81 107 VAL A N 1
ATOM 805 C CA . VAL A 1 107 ? 6.548 -5.211 -7.789 1.00 82.81 107 VAL A CA 1
ATOM 806 C C . VAL A 1 107 ? 6.887 -6.562 -7.191 1.00 82.81 107 VAL A C 1
ATOM 808 O O . VAL A 1 107 ? 6.393 -7.593 -7.640 1.00 82.81 107 VAL A O 1
ATOM 811 N N . THR A 1 108 ? 7.711 -6.541 -6.150 1.00 88.75 108 THR A N 1
ATOM 812 C CA . THR A 1 108 ? 8.003 -7.713 -5.331 1.00 88.75 108 THR A CA 1
ATOM 813 C C . THR A 1 108 ? 7.143 -7.646 -4.082 1.00 88.75 108 THR A C 1
ATOM 815 O O . THR A 1 108 ? 7.236 -6.690 -3.309 1.00 88.75 108 THR A O 1
ATOM 818 N N . VAL A 1 109 ? 6.317 -8.668 -3.885 1.00 90.44 109 VAL A N 1
ATOM 819 C CA . VAL A 1 109 ? 5.385 -8.783 -2.761 1.00 90.44 109 VAL A CA 1
ATOM 820 C C . VAL A 1 109 ? 5.818 -9.953 -1.884 1.00 90.44 109 VAL A C 1
ATOM 822 O O . VAL A 1 109 ? 6.108 -11.035 -2.398 1.00 90.44 109 VAL A O 1
ATOM 825 N N . ASN A 1 110 ? 5.889 -9.745 -0.569 1.00 90.56 110 ASN A N 1
ATOM 826 C CA . ASN A 1 110 ? 6.248 -10.820 0.353 1.00 90.56 110 ASN A CA 1
ATOM 827 C C . ASN A 1 110 ? 5.143 -11.897 0.407 1.00 90.56 110 ASN A C 1
ATOM 829 O O . ASN A 1 110 ? 3.961 -11.577 0.250 1.00 90.56 110 ASN A O 1
ATOM 833 N N . PRO A 1 111 ? 5.489 -13.170 0.682 1.00 90.62 111 PRO A N 1
ATOM 834 C CA . PRO A 1 111 ? 4.499 -14.229 0.861 1.00 90.62 111 PRO A CA 1
ATOM 835 C C . PRO A 1 111 ? 3.445 -13.876 1.918 1.00 90.62 111 PRO A C 1
ATOM 837 O O . PRO A 1 111 ? 3.769 -13.321 2.966 1.00 90.62 111 PRO A O 1
ATOM 840 N N . GLY A 1 112 ? 2.184 -14.226 1.651 1.00 90.88 112 GLY A N 1
ATOM 841 C CA . GLY A 1 112 ? 1.059 -13.976 2.561 1.00 90.88 112 GLY A CA 1
ATOM 842 C C . GLY A 1 112 ? 0.456 -12.570 2.481 1.00 90.88 112 GLY A C 1
ATOM 843 O O . GLY A 1 112 ? -0.542 -12.311 3.147 1.00 90.88 112 GLY A O 1
ATOM 844 N N . ILE A 1 113 ? 1.015 -11.679 1.659 1.00 91.31 113 ILE A N 1
ATOM 845 C CA . ILE A 1 113 ? 0.451 -10.352 1.395 1.00 91.31 113 ILE A CA 1
ATOM 846 C C . ILE A 1 113 ? -0.493 -10.414 0.189 1.00 91.31 113 ILE A C 1
ATOM 848 O O . ILE A 1 113 ? -0.208 -11.069 -0.814 1.00 91.31 113 ILE A O 1
ATOM 852 N N . ASP A 1 114 ? -1.625 -9.720 0.289 1.00 93.44 114 ASP A N 1
ATOM 853 C CA . ASP A 1 114 ? -2.627 -9.647 -0.772 1.00 93.44 114 ASP A CA 1
ATOM 854 C C . ASP A 1 114 ? -2.107 -8.828 -1.970 1.00 93.44 114 ASP A C 1
ATOM 856 O O . ASP A 1 114 ? -1.751 -7.654 -1.850 1.00 93.44 114 ASP A O 1
ATOM 860 N N . TYR A 1 115 ? -2.064 -9.451 -3.149 1.00 91.81 115 TYR A N 1
ATOM 861 C CA . TYR A 1 115 ? -1.583 -8.803 -4.370 1.00 91.81 115 TYR A CA 1
ATOM 862 C C . TYR A 1 115 ? -2.519 -7.697 -4.868 1.00 91.81 115 TYR A C 1
ATOM 864 O O . TYR A 1 115 ? -2.036 -6.688 -5.380 1.00 91.81 115 TYR A O 1
ATOM 872 N N . ALA A 1 116 ? -3.837 -7.852 -4.718 1.00 93.06 116 ALA A N 1
ATOM 873 C CA . ALA A 1 116 ? -4.804 -6.841 -5.136 1.00 93.06 116 ALA A CA 1
ATOM 874 C C . ALA A 1 116 ? -4.684 -5.580 -4.270 1.00 93.06 116 ALA A C 1
ATOM 876 O O . ALA A 1 116 ? -4.753 -4.469 -4.797 1.00 93.06 116 ALA A O 1
ATOM 877 N N . PHE A 1 117 ? -4.409 -5.742 -2.972 1.00 94.75 117 PHE A N 1
ATOM 878 C CA . PHE A 1 117 ? -4.067 -4.632 -2.083 1.00 94.75 117 PHE A CA 1
ATOM 879 C C . PHE A 1 117 ? -2.851 -3.853 -2.601 1.00 94.75 117 PHE A C 1
ATOM 881 O O . PHE A 1 117 ? -2.933 -2.638 -2.776 1.00 94.75 117 PHE A O 1
ATOM 888 N N . ILE A 1 118 ? -1.746 -4.538 -2.917 1.00 93.50 118 ILE A N 1
ATOM 889 C CA . ILE A 1 118 ? -0.532 -3.873 -3.414 1.00 93.50 118 ILE A CA 1
ATOM 890 C C . ILE A 1 118 ? -0.758 -3.205 -4.778 1.00 93.50 118 ILE A C 1
ATOM 892 O O . ILE A 1 118 ? -0.339 -2.065 -4.974 1.00 93.50 118 ILE A O 1
ATOM 896 N N . VAL A 1 119 ? -1.446 -3.869 -5.710 1.00 90.12 119 VAL A N 1
ATOM 897 C CA . VAL A 1 119 ? -1.763 -3.296 -7.031 1.00 90.12 119 VAL A CA 1
ATOM 898 C C . VAL A 1 119 ? -2.619 -2.037 -6.894 1.00 90.12 119 VAL A C 1
ATOM 900 O O . VAL A 1 119 ? -2.337 -1.040 -7.557 1.00 90.12 119 VAL A O 1
ATOM 903 N N . ALA A 1 120 ? -3.610 -2.031 -5.999 1.00 93.38 120 ALA A N 1
ATOM 904 C CA . ALA A 1 120 ? -4.421 -0.845 -5.737 1.00 93.38 120 ALA A CA 1
ATOM 905 C C . ALA A 1 120 ? -3.576 0.335 -5.225 1.00 93.38 120 ALA A C 1
ATOM 907 O O . ALA A 1 120 ? -3.783 1.466 -5.663 1.00 93.38 120 ALA A O 1
ATOM 908 N N . LEU A 1 121 ? -2.581 0.089 -4.360 1.00 92.50 121 LEU A N 1
ATOM 909 C CA . LEU A 1 121 ? -1.648 1.136 -3.925 1.00 92.50 121 LEU A CA 1
ATOM 910 C C . LEU A 1 121 ? -0.824 1.693 -5.093 1.00 92.50 121 LEU A C 1
ATOM 912 O O . LEU A 1 121 ? -0.649 2.904 -5.177 1.00 92.50 121 LEU A O 1
ATOM 916 N N . VAL A 1 122 ? -0.351 0.840 -6.006 1.00 87.38 122 VAL A N 1
ATOM 917 C CA . VAL A 1 122 ? 0.404 1.276 -7.196 1.00 87.38 122 VAL A CA 1
ATOM 918 C C . VAL A 1 122 ? -0.450 2.155 -8.108 1.00 87.38 122 VAL A C 1
ATOM 920 O O . VAL A 1 122 ? 0.020 3.205 -8.532 1.00 87.38 122 VAL A O 1
ATOM 923 N N . VAL A 1 123 ? -1.705 1.778 -8.363 1.00 87.50 123 VAL A N 1
ATOM 924 C CA . VAL A 1 123 ? -2.638 2.584 -9.173 1.00 87.50 123 VAL A CA 1
ATOM 925 C C . VAL A 1 123 ? -2.894 3.947 -8.531 1.00 87.50 123 VAL A C 1
ATOM 927 O O . VAL A 1 123 ? -2.888 4.965 -9.218 1.00 87.50 123 VAL A O 1
ATOM 930 N N . ILE A 1 124 ? -3.071 3.990 -7.207 1.00 89.62 124 ILE A N 1
ATOM 931 C CA . ILE A 1 124 ? -3.255 5.254 -6.483 1.00 89.62 124 ILE A CA 1
ATOM 932 C C . ILE A 1 124 ? -1.992 6.116 -6.568 1.00 89.62 124 ILE A C 1
ATOM 934 O O . ILE A 1 124 ? -2.101 7.315 -6.795 1.00 89.62 124 ILE A O 1
ATOM 938 N N . LEU A 1 125 ? -0.798 5.531 -6.428 1.00 84.94 125 LEU A N 1
ATOM 939 C CA . LEU A 1 125 ? 0.459 6.264 -6.604 1.00 84.94 125 LEU A CA 1
ATOM 940 C C . LEU A 1 125 ? 0.612 6.815 -8.028 1.00 84.94 125 LEU A C 1
ATOM 942 O O . LEU A 1 125 ? 1.083 7.941 -8.179 1.00 84.94 125 LEU A O 1
ATOM 946 N N . ASP A 1 126 ? 0.195 6.070 -9.053 1.00 81.19 126 ASP A N 1
ATOM 947 C CA . ASP A 1 126 ? 0.209 6.563 -10.433 1.00 81.19 126 ASP A CA 1
ATOM 948 C C . ASP A 1 126 ? -0.709 7.775 -10.587 1.00 81.19 126 ASP A C 1
ATOM 950 O O . ASP A 1 126 ? -0.234 8.844 -10.958 1.00 81.19 126 ASP A O 1
ATOM 954 N N . GLU A 1 127 ? -1.966 7.679 -10.148 1.00 83.94 127 GLU A N 1
ATOM 955 C CA . GLU A 1 127 ? -2.919 8.801 -10.145 1.00 83.94 127 GLU A CA 1
ATOM 956 C C . GLU A 1 127 ? -2.389 10.019 -9.363 1.00 83.94 127 GLU A C 1
ATOM 958 O O . GLU A 1 127 ? -2.516 11.168 -9.786 1.00 83.94 127 GLU A O 1
ATOM 963 N N . MET A 1 128 ? -1.729 9.786 -8.223 1.00 81.50 128 MET A N 1
ATOM 964 C CA . MET A 1 128 ? -1.130 10.839 -7.395 1.00 81.50 128 MET A CA 1
ATOM 965 C C . MET A 1 128 ? -0.026 11.628 -8.105 1.00 81.50 128 MET A C 1
ATOM 967 O O . MET A 1 128 ? 0.177 12.805 -7.782 1.00 81.50 128 MET A O 1
ATOM 971 N N . HIS A 1 129 ? 0.718 10.975 -8.998 1.00 73.56 129 HIS A N 1
ATOM 972 C CA . HIS A 1 129 ? 1.888 11.525 -9.685 1.00 73.56 129 HIS A CA 1
ATOM 973 C C . HIS A 1 129 ? 1.632 11.839 -11.169 1.00 73.56 129 HIS A C 1
ATOM 975 O O . HIS A 1 129 ? 2.452 12.526 -11.777 1.00 73.56 129 HIS A O 1
ATOM 981 N N . TYR A 1 130 ? 0.495 11.426 -11.733 1.00 68.44 130 TYR A N 1
ATOM 982 C CA . TYR A 1 130 ? 0.063 11.681 -13.114 1.00 68.44 130 TYR A CA 1
ATOM 983 C C . TYR A 1 130 ? -0.428 13.130 -13.352 1.00 68.44 130 TYR A C 1
ATOM 985 O O . TYR A 1 130 ? -1.268 13.390 -14.206 1.00 68.44 130 TYR A O 1
ATOM 993 N N . GLN A 1 131 ? 0.087 14.119 -12.616 1.00 44.53 131 GLN A N 1
ATOM 994 C CA . GLN A 1 131 ? -0.294 15.524 -12.816 1.00 44.53 131 GLN A CA 1
ATOM 995 C C . GLN A 1 131 ? 0.081 15.972 -14.245 1.00 44.53 131 GLN A C 1
ATOM 997 O O . GLN A 1 131 ? 1.265 16.068 -14.574 1.00 44.53 131 GLN A O 1
ATOM 1002 N N . ARG A 1 132 ? -0.944 16.186 -15.083 1.00 36.38 132 ARG A N 1
ATOM 1003 C CA . ARG A 1 132 ? -0.874 16.840 -16.399 1.00 36.38 132 ARG A CA 1
ATOM 1004 C C . ARG A 1 132 ? -0.532 18.318 -16.270 1.00 36.38 132 ARG A C 1
ATOM 1006 O O . ARG A 1 132 ? -1.035 18.950 -15.316 1.00 36.38 132 ARG A O 1
#

Secondary structure (DSSP, 8-state):
------------EEEEEESTT---GGGEEEEEEE-TTS-TTS-EEEEEEETT-TT-SS-SEEEEEETTTTEEEEEETTSS-EEEEEEE--TTS-HHHHHHT---EEEEE-TTS-HHHHHHHHHHHHHHH---

Solvent-accessible surface area (backbone atoms only — not comparable to full-atom values): 7912 Å² total; per-residue (Å²): 135,83,82,78,79,76,74,74,81,71,70,50,53,73,48,78,43,42,53,78,96,48,85,49,80,90,38,44,53,33,37,40,39,37,62,63,84,69,51,103,87,56,66,47,60,34,39,29,24,44,54,92,44,79,81,64,82,68,45,56,27,26,37,39,34,33,74,90,74,21,49,29,38,34,18,49,23,93,48,91,52,68,50,31,39,39,34,47,54,67,84,81,83,39,79,63,42,68,73,64,73,58,85,55,74,45,70,53,70,43,90,95,61,62,63,68,62,54,51,51,52,52,54,51,52,46,64,74,66,62,77,126

Foldseek 3Di:
DDDPPPPPPQPKDKDWDFPDPDPDLVRTAKMKTFGNPDDPPAWGWIAIDGSVRPVPPWGQWIWTGHVVQQFIFIAGTPDPHTFKGKGWDDPPPDPVCVVVVDGDIDMDGHPPDDPVVVVVVNVVVCVVPVDD

Radius of gyration: 16.89 Å; Cα contacts (8 Å, |Δi|>4): 200; chains: 1; bounding box: 37×48×56 Å

InterPro domains:
  IPR007612 LURP-one-related [PF04525] (11-126)
  IPR007612 LURP-one-related [PTHR31087] (9-129)
  IPR025659 Tubby-like, C-terminal [SSF54518] (8-129)
  IPR038595 LURP-one-related superfamily [G3DSA:2.40.160.200] (5-132)

Mean predicted aligned error: 10.11 Å

Nearest PDB structures (foldseek):
  3juw-assembly1_B  TM=5.979E-01  e=7.569E+00  Bordetella pertussis
  3juw-assembly1_A  TM=5.351E-01  e=6.417E+00  Bordetella pertussis
  8kee-assembly1_I  TM=3.786E-01  e=4.612E+00  unclassified Caudoviricetes

Sequence (132 aa):
MGMGNAQALMLSTRWKVFRGDSTSRRDLLFTVVKPSVIQLRGPTKVNVFLASNDAEQTCDFRITGSYHDGACAVSLGDSDTVIAKASSIDRRFSVVSALLGKNTYSVTVNP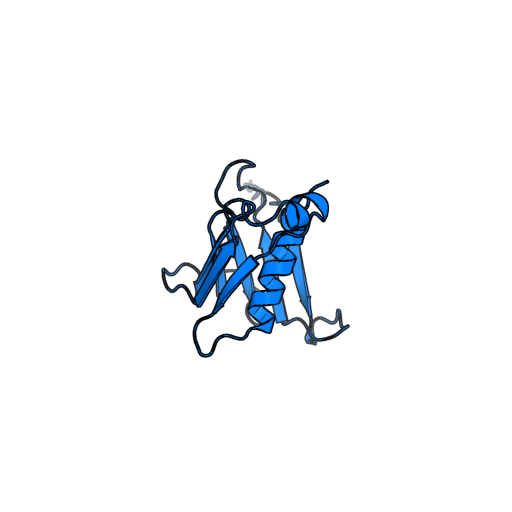GIDYAFIVALVVILDEMHYQR

Organism: Panicum miliaceum (NCBI:txid4540)

pLDDT: mean 76.85, std 19.6, range [31.94, 96.94]